Protein AF-A0A444L5Y0-F1 (afdb_monomer_lite)

Radius of gyration: 18.74 Å; chains: 1; bounding box: 30×32×61 Å

InterPro domains:
  IPR011008 Dimeric alpha-beta barrel [SSF54909] (25-95)
  IPR019887 Transcription regulator AsnC/Lrp, ligand binding domain [PF01037] (38-95)

Structure (mmCIF, N/CA/C/O backbone):
data_AF-A0A444L5Y0-F1
#
_entry.id   AF-A0A444L5Y0-F1
#
loop_
_atom_site.group_PDB
_atom_site.id
_atom_site.type_symbol
_atom_site.label_atom_id
_atom_site.label_alt_id
_atom_site.label_comp_id
_atom_site.label_asym_id
_atom_site.label_entity_id
_atom_site.label_seq_id
_atom_site.pdbx_PDB_ins_code
_atom_site.Cartn_x
_atom_site.Cartn_y
_atom_site.Cartn_z
_atom_site.occupancy
_atom_site.B_iso_or_equiv
_atom_site.auth_seq_id
_atom_site.auth_comp_id
_atom_site.auth_asym_id
_atom_site.auth_atom_id
_atom_site.pdbx_PDB_model_num
ATOM 1 N N . MET A 1 1 ? 12.621 -23.402 -46.959 1.00 59.59 1 MET A N 1
ATOM 2 C CA . MET A 1 1 ? 12.935 -24.007 -45.638 1.00 59.59 1 MET A CA 1
ATOM 3 C C . MET A 1 1 ? 13.905 -23.191 -44.761 1.00 59.59 1 MET A C 1
ATOM 5 O O . MET A 1 1 ? 13.986 -23.503 -43.585 1.00 59.59 1 MET A O 1
ATOM 9 N N . ARG A 1 2 ? 14.609 -22.148 -45.252 1.00 58.62 2 ARG A N 1
ATOM 10 C CA . ARG A 1 2 ? 15.562 -21.348 -44.437 1.00 58.62 2 ARG A CA 1
ATOM 11 C C . ARG A 1 2 ? 14.962 -20.123 -43.713 1.00 58.62 2 ARG A C 1
ATOM 13 O O . ARG A 1 2 ? 15.544 -19.676 -42.736 1.00 58.62 2 ARG A O 1
ATOM 20 N N . GLU A 1 3 ? 13.810 -19.604 -44.140 1.00 56.41 3 GLU A N 1
ATOM 21 C CA . GLU A 1 3 ? 13.184 -18.401 -43.541 1.00 56.41 3 GLU A CA 1
ATOM 22 C C . GLU A 1 3 ? 12.484 -18.662 -42.199 1.00 56.41 3 GLU A C 1
ATOM 24 O O . GLU A 1 3 ? 12.520 -17.823 -41.307 1.00 56.41 3 GLU A O 1
ATOM 29 N N . VAL A 1 4 ? 11.926 -19.858 -41.995 1.00 59.00 4 VAL A N 1
ATOM 30 C CA . VAL A 1 4 ? 11.200 -20.201 -40.755 1.00 59.00 4 VAL A CA 1
ATOM 31 C C . VAL A 1 4 ? 12.128 -20.193 -39.526 1.00 59.00 4 VAL A C 1
ATOM 33 O O . VAL A 1 4 ? 11.703 -19.903 -38.410 1.00 59.00 4 VAL A O 1
ATOM 36 N N . GLN A 1 5 ? 13.424 -20.462 -39.721 1.00 58.34 5 GLN A N 1
ATOM 37 C CA . GLN A 1 5 ? 14.416 -20.520 -38.643 1.00 58.34 5 GLN A CA 1
ATOM 38 C C . GLN A 1 5 ? 14.901 -19.126 -38.202 1.00 58.34 5 GLN A C 1
ATOM 40 O O . GLN A 1 5 ? 15.249 -18.937 -37.036 1.00 58.34 5 GLN A O 1
ATOM 45 N N . THR A 1 6 ? 14.892 -18.131 -39.099 1.00 56.97 6 THR A N 1
ATOM 46 C CA . THR A 1 6 ? 15.334 -16.759 -38.795 1.00 56.97 6 THR A CA 1
ATOM 47 C C . THR A 1 6 ? 14.252 -15.951 -38.077 1.00 56.97 6 THR A C 1
ATOM 49 O O . THR A 1 6 ? 14.576 -15.138 -37.208 1.00 56.97 6 THR A O 1
ATOM 52 N N . GLU A 1 7 ? 12.972 -16.209 -38.358 1.00 62.75 7 GLU A N 1
ATOM 53 C CA . GLU A 1 7 ? 11.854 -15.594 -37.629 1.00 62.75 7 GLU A CA 1
ATOM 54 C C . GLU A 1 7 ? 11.771 -16.062 -36.173 1.00 62.75 7 GLU A C 1
ATOM 56 O O . GLU A 1 7 ? 11.573 -15.243 -35.273 1.00 62.75 7 GLU A O 1
ATOM 61 N N . GLY A 1 8 ? 12.010 -17.354 -35.918 1.00 60.81 8 GLY A N 1
ATOM 62 C CA . GLY A 1 8 ? 12.092 -17.895 -34.558 1.00 60.81 8 GLY A CA 1
ATOM 63 C C . GLY A 1 8 ? 13.212 -17.252 -33.735 1.00 60.81 8 GLY A C 1
ATOM 64 O O . GLY A 1 8 ? 13.018 -16.930 -32.563 1.00 60.81 8 GLY A O 1
ATOM 65 N N . LEU A 1 9 ? 14.361 -16.978 -34.364 1.00 59.94 9 LEU A N 1
ATOM 66 C CA . LEU A 1 9 ? 15.495 -16.318 -33.715 1.00 59.94 9 LEU A CA 1
ATOM 67 C C . LEU A 1 9 ? 15.185 -14.855 -33.354 1.00 59.94 9 LEU A C 1
ATOM 69 O O . LEU A 1 9 ? 15.443 -14.430 -32.229 1.00 59.94 9 LEU A O 1
ATOM 73 N N . LYS A 1 10 ? 14.576 -14.097 -34.281 1.00 61.19 10 LYS A N 1
ATOM 74 C CA . LYS A 1 10 ? 14.161 -12.700 -34.046 1.00 61.19 10 LYS A CA 1
ATOM 75 C C . LYS A 1 10 ? 13.104 -12.597 -32.947 1.00 61.19 10 LYS A C 1
ATOM 77 O O . LYS A 1 10 ? 13.185 -11.709 -32.098 1.00 61.19 10 LYS A O 1
ATOM 82 N N . LYS A 1 11 ? 12.139 -13.521 -32.936 1.00 63.00 11 LYS A N 1
ATOM 83 C CA . LYS A 1 11 ? 11.082 -13.580 -31.921 1.00 63.00 11 LYS A CA 1
ATOM 84 C C . LYS A 1 11 ? 11.657 -13.867 -30.533 1.00 63.00 11 LYS A C 1
ATOM 86 O O . LYS A 1 11 ? 11.335 -13.147 -29.597 1.00 63.00 11 LYS A O 1
ATOM 91 N N . ASN A 1 12 ? 12.576 -14.827 -30.421 1.00 66.00 12 ASN A N 1
ATOM 92 C CA . ASN A 1 12 ? 13.246 -15.147 -29.157 1.00 66.00 12 ASN A CA 1
ATOM 93 C C . ASN A 1 12 ? 14.100 -13.986 -28.633 1.00 66.00 12 ASN A C 1
ATOM 95 O O . ASN A 1 12 ? 14.075 -13.706 -27.437 1.00 66.00 12 ASN A O 1
ATOM 99 N N . TYR A 1 13 ? 14.811 -13.273 -29.512 1.00 60.38 13 TYR A N 1
ATOM 100 C CA . TYR A 1 13 ? 15.598 -12.103 -29.113 1.00 60.38 13 TYR A CA 1
ATOM 101 C C . TYR A 1 13 ? 14.702 -10.976 -28.585 1.00 60.38 13 TYR A C 1
ATOM 103 O O . TYR A 1 13 ? 14.983 -10.419 -27.531 1.00 60.38 13 TYR A O 1
ATOM 111 N N . ALA A 1 14 ? 13.582 -10.687 -29.257 1.00 63.72 14 ALA A N 1
ATOM 112 C CA . ALA A 1 14 ? 12.613 -9.690 -28.802 1.00 63.72 14 ALA A CA 1
ATOM 113 C C . ALA A 1 14 ? 11.918 -10.091 -27.487 1.00 63.72 14 ALA A C 1
ATOM 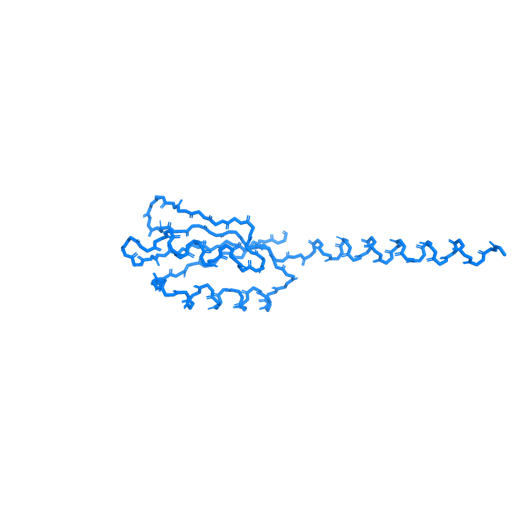115 O O . ALA A 1 14 ? 11.693 -9.240 -26.628 1.00 63.72 14 ALA A O 1
ATOM 116 N N . THR A 1 15 ? 11.600 -11.376 -27.304 1.00 60.75 15 THR A N 1
ATOM 117 C CA . THR A 1 15 ? 11.028 -11.898 -26.054 1.00 60.75 15 THR A CA 1
ATOM 118 C C . THR A 1 15 ? 12.025 -11.802 -24.898 1.00 60.75 15 THR A C 1
ATOM 120 O O . THR A 1 15 ? 11.654 -11.330 -23.826 1.00 60.75 15 THR A O 1
ATOM 123 N N . ASN A 1 16 ? 13.293 -12.154 -25.124 1.00 57.84 16 ASN A N 1
ATOM 124 C CA . ASN A 1 16 ? 14.345 -12.011 -24.118 1.00 57.84 16 ASN A CA 1
ATOM 125 C C . ASN A 1 16 ? 14.654 -10.541 -23.819 1.00 57.84 16 ASN A C 1
ATOM 127 O O . ASN A 1 16 ? 14.808 -10.192 -22.657 1.00 57.84 16 ASN A O 1
ATOM 131 N N . LEU A 1 17 ? 14.669 -9.657 -24.823 1.00 58.59 17 LEU A N 1
ATOM 132 C CA . LEU A 1 17 ? 14.815 -8.219 -24.593 1.00 58.59 17 LEU A CA 1
ATOM 133 C C . LEU A 1 17 ? 13.644 -7.646 -23.803 1.00 58.59 17 LEU A C 1
ATOM 135 O O . LEU A 1 17 ? 13.887 -6.831 -22.931 1.00 58.59 17 LEU A O 1
ATOM 139 N N . LYS A 1 18 ? 12.400 -8.077 -24.045 1.00 53.81 18 LYS A N 1
ATOM 140 C CA . LYS A 1 18 ? 11.261 -7.683 -23.201 1.00 53.81 18 LYS A CA 1
ATOM 141 C C . LYS A 1 18 ? 11.416 -8.172 -21.760 1.00 53.81 18 LYS A C 1
ATOM 143 O O . LYS A 1 18 ? 11.123 -7.404 -20.858 1.00 53.81 18 LYS A O 1
ATOM 148 N N . GLY A 1 19 ? 11.905 -9.397 -21.552 1.00 45.62 19 GLY A N 1
ATOM 149 C CA . GLY A 1 19 ? 12.192 -9.930 -20.213 1.00 45.62 19 GLY A CA 1
ATOM 150 C C . GLY A 1 19 ? 13.370 -9.243 -19.509 1.00 45.62 19 GLY A C 1
ATOM 151 O O . GLY A 1 19 ? 13.370 -9.119 -18.293 1.00 45.62 19 GLY A O 1
ATOM 152 N N . VAL A 1 20 ? 14.359 -8.756 -20.264 1.00 52.66 20 V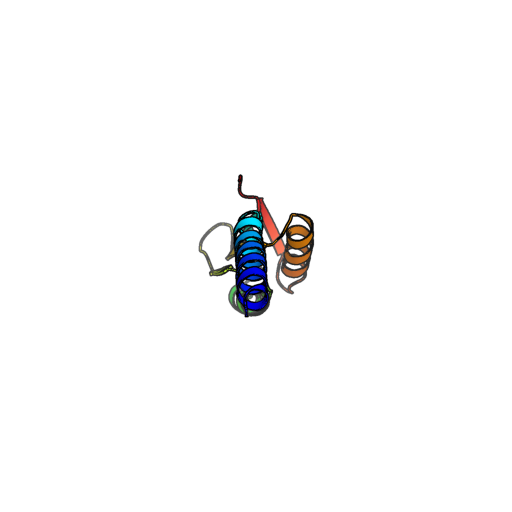AL A N 1
ATOM 153 C CA . VAL A 1 20 ? 15.492 -7.976 -19.739 1.00 52.66 20 VAL A CA 1
ATOM 154 C C . VAL A 1 20 ? 15.111 -6.507 -19.525 1.00 52.66 20 VAL A C 1
ATOM 156 O O . VAL A 1 20 ? 15.529 -5.913 -18.545 1.00 52.66 20 VAL A O 1
ATOM 159 N N . LEU A 1 21 ? 14.282 -5.907 -20.380 1.00 50.53 21 LEU A N 1
ATOM 160 C CA . LEU A 1 21 ? 13.752 -4.550 -20.190 1.00 50.53 21 LEU A CA 1
ATOM 161 C C . LEU A 1 21 ? 12.712 -4.498 -19.064 1.00 50.53 21 LEU A C 1
ATOM 163 O O . LEU A 1 21 ? 12.640 -3.488 -18.376 1.00 50.53 21 LEU A O 1
ATOM 167 N N . SER A 1 22 ? 11.986 -5.591 -18.795 1.00 48.72 22 SER A N 1
ATOM 168 C CA . SER A 1 22 ? 11.157 -5.712 -17.588 1.00 48.72 22 SER A CA 1
ATOM 169 C C . SER A 1 22 ? 11.973 -5.865 -16.297 1.00 48.72 22 SER A C 1
ATOM 171 O O . SER A 1 22 ? 11.383 -5.904 -15.225 1.00 48.72 22 SER A O 1
ATOM 173 N N . MET A 1 23 ? 13.311 -5.951 -16.369 1.00 53.50 23 MET A N 1
ATOM 174 C CA . MET A 1 23 ? 14.187 -5.836 -15.191 1.00 53.50 23 MET A CA 1
ATOM 175 C C . MET A 1 23 ? 14.402 -4.380 -14.757 1.00 53.50 23 MET A C 1
ATOM 177 O O . MET A 1 23 ? 14.914 -4.156 -13.667 1.00 53.50 23 MET A O 1
ATOM 181 N N . ALA A 1 24 ? 14.018 -3.390 -15.572 1.00 61.03 24 ALA A N 1
ATOM 182 C CA . ALA A 1 24 ? 14.079 -1.972 -15.215 1.00 61.03 24 ALA A CA 1
ATOM 183 C C . ALA A 1 24 ? 12.779 -1.498 -14.536 1.00 61.03 24 ALA A C 1
ATOM 185 O O . ALA A 1 24 ? 12.278 -0.420 -14.839 1.00 61.03 24 ALA A O 1
ATOM 186 N N . GLY A 1 25 ? 12.204 -2.328 -13.663 1.00 84.94 25 GLY A N 1
ATOM 187 C CA . GLY A 1 25 ? 11.031 -1.961 -12.873 1.00 84.94 25 GLY A CA 1
ATOM 188 C C . GLY A 1 25 ? 11.407 -1.105 -11.664 1.00 84.94 25 GLY A C 1
ATOM 189 O O . GLY A 1 25 ? 12.511 -1.202 -11.127 1.00 84.94 25 GLY A O 1
ATOM 190 N N . VAL A 1 26 ? 10.476 -0.277 -11.203 1.00 95.12 26 VAL A N 1
ATOM 191 C CA . VAL A 1 26 ? 10.612 0.457 -9.944 1.00 95.12 26 VAL A CA 1
ATOM 192 C C . VAL A 1 26 ? 10.161 -0.444 -8.801 1.00 95.12 26 VAL A C 1
ATOM 194 O O . VAL A 1 26 ? 9.017 -0.903 -8.765 1.00 95.12 26 VAL A O 1
ATOM 197 N N . ILE A 1 27 ? 11.055 -0.663 -7.838 1.00 97.31 27 ILE A N 1
ATOM 198 C CA . ILE A 1 27 ? 10.717 -1.288 -6.560 1.00 97.31 27 ILE A CA 1
ATOM 199 C C . ILE A 1 27 ? 10.427 -0.176 -5.559 1.00 97.31 27 ILE A C 1
ATOM 201 O O . ILE A 1 27 ? 11.227 0.743 -5.398 1.00 97.31 27 ILE A O 1
ATOM 205 N N . ALA A 1 28 ? 9.303 -0.261 -4.858 1.00 98.12 28 ALA A N 1
ATOM 206 C CA . ALA A 1 28 ? 8.983 0.661 -3.779 1.00 98.12 28 ALA A CA 1
ATOM 207 C C . ALA A 1 28 ? 8.387 -0.071 -2.580 1.00 98.12 28 ALA A C 1
ATOM 209 O O . ALA A 1 28 ? 7.830 -1.163 -2.692 1.00 98.12 28 ALA A O 1
ATOM 210 N N . TYR A 1 29 ? 8.484 0.566 -1.422 1.00 98.56 29 TYR A N 1
ATOM 211 C CA . TYR A 1 29 ? 7.906 0.092 -0.176 1.00 98.56 29 TYR A CA 1
ATOM 212 C C . TYR A 1 29 ? 6.950 1.150 0.349 1.00 98.56 29 TYR A C 1
ATOM 214 O O . TYR A 1 29 ? 7.272 2.339 0.355 1.00 98.56 29 TYR A O 1
ATOM 222 N N . MET A 1 30 ? 5.772 0.730 0.787 1.00 98.50 30 MET A N 1
ATOM 223 C CA . MET A 1 30 ? 4.826 1.606 1.462 1.00 98.50 30 MET A CA 1
ATOM 224 C C . MET A 1 30 ? 4.533 1.100 2.862 1.00 98.50 30 MET A C 1
ATOM 226 O O . MET A 1 30 ? 4.374 -0.098 3.094 1.00 98.50 30 MET A O 1
ATOM 230 N N . LEU A 1 31 ? 4.434 2.052 3.779 1.00 98.69 31 LEU A N 1
ATOM 231 C CA . LEU A 1 31 ? 3.988 1.854 5.147 1.00 98.69 31 LEU A CA 1
ATOM 232 C C . LEU A 1 31 ? 2.700 2.646 5.335 1.00 98.69 31 LEU A C 1
ATOM 234 O O . LEU A 1 31 ? 2.658 3.814 4.942 1.00 98.69 31 LEU A O 1
ATOM 238 N N . LEU A 1 32 ? 1.664 2.027 5.901 1.00 98.31 32 LEU A N 1
ATOM 239 C CA . LEU A 1 32 ? 0.382 2.680 6.168 1.00 98.31 32 LEU A CA 1
ATOM 240 C C . LEU A 1 32 ? 0.064 2.703 7.658 1.00 98.31 32 LEU A C 1
ATOM 242 O O . LEU A 1 32 ? 0.255 1.704 8.350 1.00 98.31 32 LEU A O 1
ATOM 246 N N . VAL A 1 33 ? -0.505 3.822 8.094 1.00 98.25 33 VAL A N 1
ATOM 247 C CA . VAL A 1 33 ? -1.312 3.920 9.313 1.00 98.25 33 VAL A CA 1
ATOM 248 C C . VAL A 1 33 ? -2.776 3.816 8.900 1.00 98.25 33 VAL A C 1
ATOM 250 O O . VAL A 1 33 ? -3.193 4.432 7.909 1.00 98.25 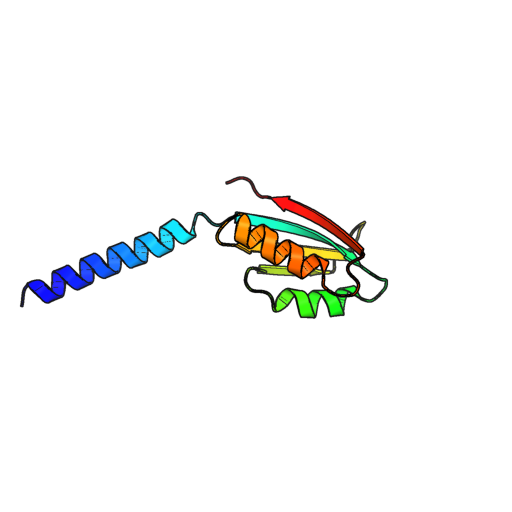33 VAL A O 1
ATOM 253 N N . THR A 1 34 ? -3.545 3.027 9.634 1.00 97.62 34 THR A N 1
ATOM 254 C CA . THR A 1 34 ? -4.926 2.673 9.317 1.00 97.62 34 THR A CA 1
ATOM 255 C C . THR A 1 34 ? -5.880 3.028 10.451 1.00 97.62 34 THR A C 1
ATOM 257 O O . THR A 1 34 ? -5.477 3.188 11.601 1.00 97.62 34 THR A O 1
ATOM 260 N N . ASP A 1 35 ? -7.166 3.154 10.129 1.00 97.12 35 ASP A N 1
ATOM 261 C CA . ASP A 1 35 ? -8.216 3.188 11.144 1.00 97.12 35 ASP A CA 1
ATOM 262 C C . ASP A 1 35 ? -8.160 1.916 11.998 1.00 97.12 35 ASP A C 1
ATOM 264 O O . ASP A 1 35 ? -7.942 0.812 11.495 1.00 97.12 35 ASP A O 1
ATOM 268 N N . THR A 1 36 ? -8.399 2.063 13.301 1.00 93.69 36 THR A N 1
ATOM 269 C CA . THR A 1 36 ? -8.310 0.955 14.257 1.00 93.69 36 THR A CA 1
ATOM 270 C C . THR A 1 36 ? -9.156 -0.245 13.817 1.00 93.69 36 THR A C 1
ATOM 272 O O . THR A 1 36 ? -10.373 -0.138 13.658 1.00 93.69 36 THR A O 1
ATOM 275 N N . GLY A 1 37 ? -8.513 -1.405 13.660 1.00 93.88 37 GLY A N 1
ATOM 276 C CA . GLY A 1 37 ? -9.164 -2.664 13.290 1.00 93.88 37 GLY A CA 1
ATOM 277 C C . GLY A 1 37 ? -9.490 -2.802 11.798 1.00 93.88 37 GLY A C 1
ATOM 278 O O . GLY A 1 37 ? -10.179 -3.752 11.417 1.00 93.88 37 GLY A O 1
ATOM 279 N N . LYS A 1 38 ? -9.049 -1.868 10.943 1.00 96.25 38 LYS A N 1
ATOM 280 C CA . LYS A 1 38 ? -9.268 -1.906 9.487 1.00 96.25 38 LYS A CA 1
ATOM 281 C C . LYS A 1 38 ? -8.115 -2.516 8.701 1.00 96.25 38 LYS A C 1
ATOM 283 O O . LYS A 1 38 ? -8.280 -2.781 7.509 1.00 96.25 38 LYS A O 1
ATOM 288 N N . GLU A 1 39 ? -6.988 -2.816 9.337 1.00 96.31 39 GLU A N 1
ATOM 289 C CA . GLU A 1 39 ? -5.763 -3.271 8.685 1.00 96.31 39 GLU A CA 1
ATOM 290 C C . GLU A 1 39 ? -5.986 -4.504 7.792 1.00 96.31 39 GLU A C 1
ATOM 292 O O . GLU A 1 39 ? -5.548 -4.530 6.642 1.00 96.31 39 GLU A O 1
ATOM 297 N N . TYR A 1 40 ? -6.748 -5.502 8.252 1.00 97.56 40 TYR A N 1
ATOM 298 C CA . TYR A 1 40 ? -6.998 -6.725 7.480 1.00 97.56 40 TYR A CA 1
ATOM 299 C C . TYR A 1 40 ? -7.939 -6.516 6.285 1.00 97.56 40 TYR A C 1
ATOM 301 O O . TYR A 1 40 ? -7.747 -7.145 5.240 1.00 97.56 40 TYR A O 1
ATOM 309 N N . GLU A 1 41 ? -8.939 -5.638 6.414 1.00 98.06 41 GLU A N 1
ATOM 310 C CA . GLU A 1 41 ? -9.830 -5.265 5.307 1.00 98.06 41 GLU A CA 1
ATOM 311 C C . GLU A 1 41 ? -9.040 -4.511 4.229 1.00 98.06 41 GLU A C 1
ATOM 313 O O . GLU A 1 41 ? -9.097 -4.868 3.052 1.00 98.06 41 GLU A O 1
ATOM 318 N N . ILE A 1 42 ? -8.221 -3.543 4.646 1.00 98.25 42 ILE A N 1
ATOM 319 C CA . ILE A 1 42 ? -7.346 -2.758 3.770 1.00 98.25 42 ILE A CA 1
ATOM 320 C C . ILE A 1 42 ? -6.353 -3.668 3.038 1.00 98.25 42 ILE A C 1
ATOM 322 O O . ILE A 1 42 ? -6.246 -3.601 1.814 1.00 98.25 42 ILE A O 1
ATOM 326 N N . ILE A 1 43 ? -5.682 -4.584 3.747 1.00 98.56 43 ILE A N 1
ATOM 327 C CA . ILE A 1 43 ? -4.764 -5.566 3.145 1.00 98.56 43 ILE A CA 1
ATOM 328 C C . ILE A 1 43 ? -5.472 -6.402 2.073 1.00 98.56 43 ILE A C 1
ATOM 330 O O . ILE A 1 43 ? -4.900 -6.666 1.013 1.00 98.56 43 ILE A O 1
ATOM 334 N N . LYS A 1 44 ? -6.709 -6.843 2.335 1.00 98.38 44 LYS A N 1
ATOM 335 C CA . LYS A 1 44 ? -7.484 -7.652 1.386 1.00 98.38 44 LYS A CA 1
ATOM 336 C C . LYS A 1 44 ? -7.780 -6.888 0.097 1.00 98.38 44 LYS A C 1
ATOM 338 O O . LYS A 1 44 ? -7.729 -7.496 -0.970 1.00 98.38 44 LYS A O 1
ATOM 343 N N . GLU A 1 45 ? -8.076 -5.594 0.180 1.00 98.31 45 GLU A N 1
ATOM 344 C CA . GLU A 1 45 ? -8.302 -4.753 -0.998 1.00 98.31 45 GLU A CA 1
ATOM 345 C C . GLU A 1 45 ? -6.997 -4.457 -1.747 1.00 98.31 45 GLU A C 1
ATOM 347 O O . GLU A 1 45 ? -6.928 -4.664 -2.958 1.00 98.31 45 GLU A O 1
ATOM 352 N N . ILE A 1 46 ? -5.933 -4.082 -1.032 1.00 98.50 46 ILE A N 1
ATOM 353 C CA . ILE A 1 46 ? -4.630 -3.752 -1.629 1.00 98.50 46 ILE A CA 1
ATOM 354 C C . ILE A 1 46 ? -4.032 -4.949 -2.375 1.00 98.50 46 ILE A C 1
ATOM 356 O O . ILE A 1 46 ? -3.512 -4.788 -3.475 1.00 98.50 46 ILE A O 1
ATOM 360 N N . LYS A 1 47 ? -4.161 -6.173 -1.846 1.00 98.25 47 LYS A N 1
ATOM 361 C CA . LYS A 1 47 ? -3.661 -7.396 -2.506 1.00 98.25 47 LYS A CA 1
ATOM 362 C C . LYS A 1 47 ? -4.274 -7.681 -3.880 1.00 98.25 47 LYS A C 1
ATOM 364 O O . LYS A 1 47 ? -3.745 -8.520 -4.603 1.00 98.25 47 LYS A O 1
ATOM 369 N N . LYS A 1 48 ? -5.384 -7.032 -4.242 1.00 98.06 48 LYS A N 1
ATOM 370 C CA . LYS A 1 48 ? -6.009 -7.177 -5.566 1.00 98.06 48 LYS A CA 1
ATOM 371 C C . LYS A 1 48 ? -5.336 -6.304 -6.627 1.00 98.06 48 LYS A C 1
ATOM 373 O O . LYS A 1 48 ? -5.576 -6.513 -7.814 1.00 98.06 48 LYS A O 1
ATOM 378 N N . LEU A 1 49 ? -4.538 -5.317 -6.219 1.00 97.75 49 LEU A N 1
ATOM 379 C CA . LEU A 1 49 ? -3.912 -4.360 -7.123 1.00 97.75 49 LEU A CA 1
ATOM 380 C C . LEU A 1 49 ? -2.701 -4.988 -7.824 1.00 97.75 49 LEU A C 1
ATOM 382 O O . LEU A 1 49 ? -1.816 -5.567 -7.188 1.00 97.75 49 LEU A O 1
ATOM 386 N N . LYS A 1 50 ? -2.641 -4.847 -9.153 1.00 95.88 50 LYS A N 1
ATOM 387 C CA . LYS A 1 50 ? -1.484 -5.273 -9.950 1.00 95.88 50 LYS A CA 1
ATOM 388 C C . LYS A 1 50 ? -0.254 -4.475 -9.512 1.00 95.88 50 LYS A C 1
ATOM 390 O O . LYS A 1 50 ? -0.314 -3.257 -9.496 1.00 95.88 50 LYS A O 1
ATOM 395 N N . GLY A 1 51 ? 0.850 -5.159 -9.222 1.00 95.56 51 GLY A N 1
ATOM 396 C CA . GLY A 1 51 ? 2.107 -4.542 -8.780 1.00 95.56 51 GLY A CA 1
ATOM 397 C C . GLY A 1 51 ? 2.354 -4.653 -7.274 1.00 95.56 51 GLY A C 1
ATOM 398 O O . GLY A 1 51 ? 3.475 -4.435 -6.830 1.00 95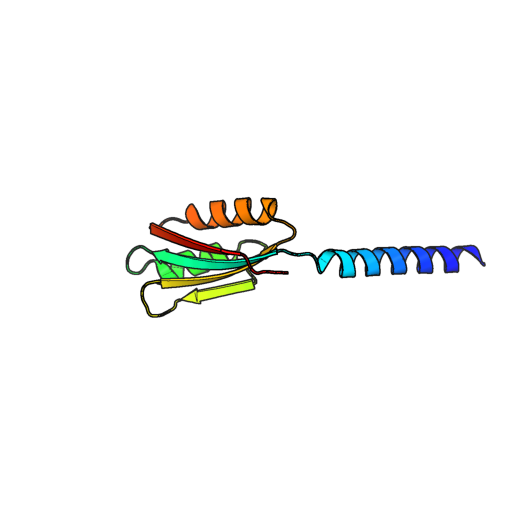.56 51 GLY A O 1
ATOM 399 N N . VAL A 1 52 ? 1.362 -5.074 -6.480 1.00 98.31 52 VAL A N 1
ATOM 400 C CA . VAL A 1 52 ? 1.574 -5.447 -5.073 1.00 98.31 52 VAL A CA 1
ATOM 401 C C . VAL A 1 52 ? 2.171 -6.851 -5.010 1.00 98.31 52 VAL A C 1
ATOM 403 O O . VAL A 1 52 ? 1.508 -7.833 -5.337 1.00 98.31 52 VAL A O 1
ATOM 406 N N . THR A 1 53 ? 3.424 -6.956 -4.569 1.00 97.62 53 THR A N 1
ATOM 407 C CA . THR A 1 53 ? 4.144 -8.239 -4.443 1.00 97.62 53 THR A CA 1
ATOM 408 C C . THR A 1 53 ? 4.157 -8.768 -3.013 1.00 97.62 53 THR A C 1
ATOM 410 O O . THR A 1 53 ? 4.220 -9.976 -2.794 1.00 97.62 53 THR A O 1
ATOM 413 N N . GLU A 1 54 ? 4.016 -7.883 -2.027 1.00 98.38 54 GLU A N 1
ATOM 414 C CA . GLU A 1 54 ? 3.824 -8.242 -0.625 1.00 98.38 54 GLU A CA 1
ATOM 415 C C . GLU A 1 54 ? 2.896 -7.230 0.044 1.00 98.38 54 GLU A C 1
ATOM 417 O O . GLU A 1 54 ? 2.957 -6.038 -0.238 1.00 98.38 54 GLU A O 1
ATOM 422 N N . CYS A 1 55 ? 2.022 -7.702 0.931 1.00 98.56 55 CYS A N 1
ATOM 423 C CA . CYS A 1 55 ? 1.168 -6.842 1.744 1.00 98.56 55 CYS A CA 1
ATOM 424 C C . CYS A 1 55 ? 0.794 -7.578 3.035 1.00 98.56 55 CYS A C 1
ATOM 426 O O . CYS A 1 55 ? 0.219 -8.677 2.982 1.00 98.56 55 CYS A O 1
ATOM 428 N N . ARG A 1 56 ? 1.177 -7.030 4.191 1.00 98.31 56 ARG A N 1
ATOM 429 C CA . ARG A 1 56 ? 1.033 -7.684 5.500 1.00 98.31 56 ARG A CA 1
ATOM 430 C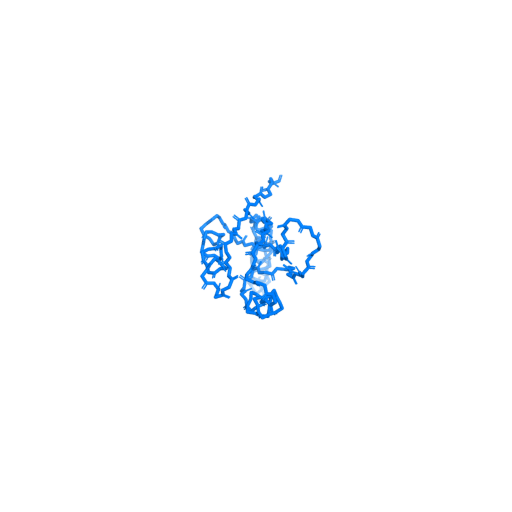 C . ARG A 1 56 ? 0.799 -6.666 6.607 1.00 98.31 56 ARG A C 1
ATOM 432 O O . ARG A 1 56 ? 1.293 -5.547 6.522 1.00 98.31 56 ARG A O 1
ATOM 439 N N . ALA A 1 57 ? 0.094 -7.101 7.648 1.00 97.94 57 ALA A N 1
ATOM 440 C CA . ALA A 1 57 ? 0.012 -6.351 8.889 1.00 97.94 57 ALA A CA 1
ATOM 441 C C . ALA A 1 57 ? 1.366 -6.410 9.606 1.00 97.94 57 ALA A C 1
ATOM 443 O O . ALA A 1 57 ? 2.043 -7.445 9.563 1.00 97.94 57 ALA A O 1
ATOM 444 N N . VAL A 1 58 ? 1.759 -5.316 10.245 1.00 97.50 58 VAL A N 1
ATOM 445 C CA . VAL A 1 58 ? 3.000 -5.209 11.018 1.00 97.50 58 VAL A CA 1
ATOM 446 C C . VAL A 1 58 ? 2.711 -4.602 12.387 1.00 97.50 58 VAL A C 1
ATOM 448 O O . VAL A 1 58 ? 1.693 -3.952 12.583 1.00 97.50 58 VAL A O 1
ATOM 451 N N . TYR A 1 59 ? 3.604 -4.848 13.344 1.00 93.12 59 TYR A N 1
ATOM 452 C CA . TYR A 1 59 ? 3.567 -4.192 14.649 1.00 93.12 59 TYR A CA 1
ATOM 453 C C . TYR A 1 59 ? 4.514 -2.988 14.633 1.00 93.12 59 TYR A C 1
ATOM 455 O O . TYR A 1 59 ? 5.653 -3.120 14.178 1.00 93.12 59 TYR A O 1
ATOM 463 N N . GLY A 1 60 ? 4.083 -1.845 15.170 1.00 92.50 60 GLY A N 1
ATOM 464 C CA . GLY A 1 60 ? 4.919 -0.651 15.305 1.00 92.50 60 GLY A CA 1
ATOM 465 C C . GLY A 1 60 ? 4.126 0.644 15.151 1.00 92.50 60 GLY A C 1
ATOM 466 O O . GLY A 1 60 ? 2.952 0.696 15.490 1.00 92.50 60 GLY A O 1
ATOM 467 N N . GLU A 1 61 ? 4.790 1.686 14.645 1.00 93.88 61 GLU A N 1
ATOM 468 C CA . GLU A 1 61 ? 4.171 2.979 14.291 1.00 93.88 61 GLU A CA 1
ATOM 469 C C . GLU A 1 61 ? 3.199 2.865 13.104 1.00 93.88 61 GLU A C 1
ATOM 471 O O . GLU A 1 61 ? 2.302 3.686 12.942 1.00 93.88 61 GLU A O 1
ATOM 476 N N . PHE A 1 62 ? 3.382 1.834 12.281 1.00 97.88 62 PHE A N 1
ATOM 477 C CA . PHE A 1 62 ? 2.565 1.541 11.113 1.00 97.88 62 PHE A CA 1
ATOM 478 C C . PHE A 1 62 ? 1.828 0.223 11.313 1.00 97.88 62 PHE A C 1
ATOM 480 O O . PHE A 1 62 ? 2.318 -0.664 12.014 1.00 97.88 62 PHE A O 1
ATOM 487 N N . ASP A 1 63 ? 0.708 0.075 10.614 1.00 98.12 63 ASP A N 1
ATOM 488 C CA . ASP A 1 63 ? -0.152 -1.104 10.693 1.00 98.12 63 ASP A CA 1
ATOM 489 C C . ASP A 1 63 ? 0.032 -2.030 9.490 1.00 98.12 63 ASP A C 1
ATOM 491 O O . ASP A 1 63 ? -0.151 -3.240 9.604 1.00 98.12 63 ASP A O 1
ATOM 495 N N . VAL A 1 64 ? 0.397 -1.487 8.318 1.00 98.56 64 VAL A N 1
ATOM 496 C CA . VAL A 1 64 ? 0.526 -2.262 7.072 1.00 98.56 64 VAL A CA 1
ATOM 497 C C . VAL A 1 64 ? 1.836 -1.959 6.356 1.00 98.56 64 VAL A C 1
ATOM 499 O O . VAL A 1 64 ? 2.153 -0.806 6.071 1.00 98.56 64 VAL A O 1
ATOM 502 N N . PHE A 1 65 ? 2.559 -3.017 5.993 1.00 98.62 65 PHE A N 1
ATOM 503 C CA . PHE A 1 65 ? 3.696 -2.986 5.076 1.00 98.62 65 PHE A CA 1
ATOM 504 C C . PHE A 1 65 ? 3.283 -3.495 3.696 1.00 98.62 65 PHE A C 1
ATOM 506 O O . PHE A 1 65 ? 2.568 -4.497 3.579 1.00 98.62 65 PHE A O 1
ATOM 513 N N . ILE A 1 66 ? 3.761 -2.825 2.649 1.00 98.81 66 ILE A N 1
ATOM 514 C CA . ILE A 1 66 ? 3.457 -3.129 1.251 1.00 98.81 66 ILE A CA 1
ATOM 515 C C . ILE A 1 66 ? 4.749 -3.061 0.440 1.00 98.81 66 ILE A C 1
ATOM 517 O O . ILE A 1 66 ? 5.471 -2.067 0.504 1.00 98.81 66 ILE A O 1
ATOM 521 N N . ARG A 1 67 ? 5.009 -4.084 -0.373 1.00 98.50 67 ARG A N 1
ATOM 522 C CA . ARG A 1 67 ? 6.061 -4.077 -1.391 1.00 98.50 67 ARG A CA 1
ATOM 523 C C . ARG A 1 67 ? 5.437 -3.971 -2.773 1.00 98.50 67 ARG A C 1
ATOM 525 O O . ARG A 1 67 ? 4.547 -4.752 -3.118 1.00 98.50 67 ARG A O 1
ATOM 532 N N . LEU A 1 68 ? 5.941 -3.031 -3.558 1.00 98.38 68 LEU A N 1
ATOM 533 C CA . LEU A 1 68 ? 5.496 -2.728 -4.907 1.00 98.38 68 LEU A CA 1
ATOM 534 C C . LEU A 1 68 ? 6.606 -3.035 -5.911 1.00 98.38 68 LEU A C 1
ATOM 536 O O . LEU A 1 68 ? 7.759 -2.673 -5.687 1.00 98.38 68 LEU A O 1
ATOM 540 N N . GLU A 1 69 ? 6.238 -3.672 -7.016 1.00 96.75 69 GLU A N 1
ATOM 541 C CA . GLU A 1 69 ? 7.050 -3.779 -8.227 1.00 96.75 69 GLU A CA 1
ATOM 542 C C . GLU A 1 69 ? 6.196 -3.315 -9.406 1.00 96.75 69 GLU A C 1
ATOM 544 O O . GLU A 1 69 ? 5.145 -3.896 -9.689 1.00 96.75 69 GLU A O 1
ATOM 549 N N . VAL A 1 70 ? 6.621 -2.243 -10.065 1.00 96.00 70 VAL A N 1
ATOM 550 C CA . VAL A 1 70 ? 5.884 -1.615 -11.169 1.00 96.00 70 VAL A CA 1
ATOM 551 C C . VAL A 1 70 ? 6.822 -1.257 -12.314 1.00 96.00 70 VAL A C 1
ATOM 553 O O . VAL A 1 70 ? 8.037 -1.239 -12.144 1.00 96.00 70 VAL A O 1
ATOM 556 N N . ASP A 1 71 ? 6.256 -0.973 -13.484 1.00 93.38 71 ASP A N 1
ATOM 557 C CA . ASP A 1 71 ? 7.036 -0.775 -14.709 1.00 93.38 71 ASP A CA 1
ATOM 558 C C . ASP A 1 71 ? 7.827 0.551 -14.704 1.00 93.38 71 ASP A C 1
ATOM 560 O O . ASP A 1 71 ? 8.933 0.603 -15.234 1.00 93.38 71 ASP A O 1
ATOM 564 N N . ASP A 1 72 ? 7.295 1.617 -14.091 1.00 93.19 72 ASP A N 1
ATOM 565 C CA . ASP A 1 72 ? 7.925 2.943 -14.025 1.00 93.19 72 ASP A CA 1
ATOM 566 C C . ASP A 1 72 ? 7.361 3.821 -12.878 1.00 93.19 72 ASP A C 1
ATOM 568 O O . ASP A 1 72 ? 6.500 3.399 -12.102 1.00 93.19 72 ASP A O 1
ATOM 572 N N . LEU A 1 73 ? 7.857 5.061 -12.749 1.00 93.44 73 LEU A N 1
ATOM 573 C CA . LEU A 1 73 ? 7.408 6.011 -11.720 1.00 93.44 73 LEU A CA 1
ATOM 574 C C . LEU A 1 73 ? 5.958 6.492 -11.905 1.00 93.44 73 LEU A C 1
ATOM 576 O O . LEU A 1 73 ? 5.329 6.855 -10.913 1.00 93.44 73 LEU A O 1
ATOM 580 N N . ASN A 1 74 ? 5.415 6.488 -13.126 1.00 95.69 74 ASN A N 1
ATOM 581 C CA . ASN A 1 74 ? 4.015 6.859 -13.349 1.00 95.69 74 ASN A CA 1
ATOM 582 C C . ASN A 1 74 ? 3.098 5.745 -12.836 1.00 95.69 74 ASN A C 1
ATOM 584 O O . ASN A 1 74 ? 2.164 6.010 -12.083 1.00 95.69 74 ASN A O 1
ATOM 588 N N . ALA A 1 75 ? 3.420 4.490 -13.159 1.00 96.50 75 ALA A N 1
ATOM 589 C CA . ALA A 1 75 ? 2.731 3.326 -12.612 1.00 96.50 75 ALA A CA 1
ATOM 590 C C . ALA A 1 75 ? 2.830 3.279 -11.076 1.00 96.50 75 ALA A C 1
ATOM 592 O O . ALA A 1 75 ? 1.873 2.881 -10.408 1.00 96.50 75 ALA A O 1
ATOM 593 N N . LEU A 1 76 ? 3.960 3.726 -10.505 1.00 97.31 76 LEU A N 1
ATOM 594 C CA . LEU A 1 76 ? 4.108 3.880 -9.058 1.00 97.31 76 LEU A CA 1
ATOM 595 C C . LEU A 1 76 ? 3.149 4.938 -8.491 1.00 97.31 76 LEU A C 1
ATOM 597 O O . LEU A 1 76 ? 2.470 4.667 -7.503 1.00 97.31 76 LEU A O 1
ATOM 601 N N . ASP A 1 77 ? 3.078 6.128 -9.088 1.00 97.75 77 ASP A N 1
ATOM 602 C CA . ASP A 1 77 ? 2.189 7.198 -8.615 1.00 97.75 77 ASP A CA 1
ATOM 603 C C . ASP A 1 77 ? 0.708 6.786 -8.675 1.00 97.75 77 ASP A C 1
ATOM 605 O O . ASP A 1 77 ? -0.056 7.006 -7.725 1.00 97.75 77 ASP A O 1
ATOM 609 N N . GLU A 1 78 ? 0.316 6.088 -9.745 1.00 98.25 78 GLU A N 1
ATOM 610 C CA . GLU A 1 78 ? -1.033 5.548 -9.906 1.00 98.25 78 GLU A CA 1
ATOM 611 C C . GLU A 1 78 ? -1.394 4.558 -8.793 1.00 98.25 78 GLU A C 1
ATOM 613 O O . GLU A 1 78 ? -2.440 4.705 -8.151 1.00 98.25 78 GLU A O 1
ATOM 618 N N . ILE A 1 79 ? -0.545 3.558 -8.530 1.00 98.31 79 ILE A N 1
ATOM 619 C CA . ILE A 1 79 ? -0.846 2.546 -7.510 1.00 98.31 79 ILE A CA 1
ATOM 620 C C . ILE A 1 79 ? -0.773 3.122 -6.092 1.00 98.31 79 ILE A C 1
ATOM 622 O O . ILE A 1 79 ? -1.621 2.798 -5.261 1.00 98.31 79 ILE A O 1
ATOM 626 N N . VAL A 1 80 ? 0.170 4.031 -5.819 1.00 98.25 80 VAL A N 1
ATOM 627 C CA . VAL A 1 80 ? 0.254 4.759 -4.542 1.00 98.25 80 VAL A CA 1
ATOM 628 C C . VAL A 1 80 ? -1.039 5.540 -4.299 1.00 98.25 80 VAL A C 1
ATOM 630 O O . VAL A 1 80 ? -1.606 5.486 -3.206 1.00 98.25 80 VAL A O 1
ATOM 633 N N . THR A 1 81 ? -1.545 6.230 -5.323 1.00 98.31 81 THR A N 1
ATOM 634 C CA . THR A 1 81 ? -2.810 6.971 -5.251 1.00 98.31 81 THR A CA 1
ATOM 635 C C . THR A 1 81 ? -4.003 6.046 -5.021 1.00 98.31 81 THR A C 1
ATOM 637 O O . THR A 1 81 ? -4.888 6.378 -4.231 1.00 98.31 81 THR A O 1
ATOM 640 N N . GLN A 1 82 ? -4.038 4.879 -5.669 1.00 98.25 82 GLN A N 1
ATOM 641 C CA . GLN A 1 82 ? -5.083 3.876 -5.440 1.00 98.25 82 GLN A CA 1
ATOM 642 C C . GLN A 1 82 ? -5.059 3.356 -3.999 1.00 98.25 82 GLN A C 1
ATOM 644 O O . GLN A 1 82 ? -6.106 3.320 -3.354 1.00 98.25 82 GLN A O 1
ATOM 649 N N . ILE A 1 83 ? -3.876 3.031 -3.468 1.00 98.44 83 ILE A N 1
ATOM 650 C CA . ILE A 1 83 ? -3.698 2.551 -2.091 1.00 98.44 83 ILE A CA 1
ATOM 651 C C . ILE A 1 83 ? -4.172 3.600 -1.076 1.00 98.44 83 ILE A C 1
ATOM 653 O O . ILE A 1 83 ? -4.930 3.269 -0.169 1.00 98.44 83 ILE A O 1
ATOM 657 N N . ARG A 1 84 ? -3.800 4.876 -1.252 1.00 98.00 84 ARG A N 1
ATOM 658 C CA . ARG A 1 84 ? -4.225 5.979 -0.364 1.00 98.00 84 ARG A CA 1
ATOM 659 C C . ARG A 1 84 ? -5.734 6.2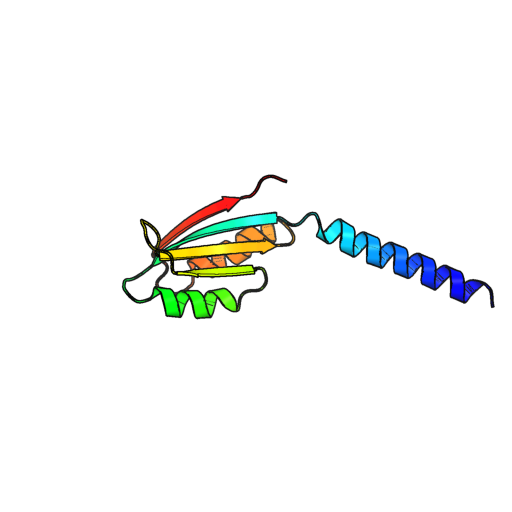29 -0.366 1.00 98.00 84 ARG A C 1
ATOM 661 O O . ARG A 1 84 ? -6.253 6.821 0.571 1.00 98.00 84 ARG A O 1
ATOM 668 N N . ARG A 1 85 ? -6.441 5.823 -1.425 1.00 97.62 85 ARG A N 1
ATOM 669 C CA . ARG A 1 85 ? -7.902 5.960 -1.538 1.00 97.62 85 ARG A CA 1
ATOM 670 C C . ARG A 1 85 ? -8.666 4.791 -0.923 1.00 97.62 85 ARG A C 1
ATOM 672 O O . ARG A 1 85 ? -9.893 4.863 -0.858 1.00 97.62 85 ARG A O 1
ATOM 679 N N . VAL A 1 86 ? -7.983 3.726 -0.496 1.00 98.00 86 VAL A N 1
ATOM 680 C CA . VAL A 1 86 ? -8.637 2.612 0.195 1.00 98.00 86 VAL A CA 1
ATOM 681 C C . VAL A 1 86 ? -9.235 3.139 1.508 1.00 98.00 86 VAL A C 1
ATOM 683 O O . VAL A 1 86 ? -8.501 3.721 2.312 1.00 98.00 86 VAL A O 1
ATOM 686 N N . PRO A 1 87 ? -10.552 2.964 1.743 1.00 97.56 87 PRO A N 1
ATOM 687 C CA . PRO A 1 87 ? -11.191 3.416 2.972 1.00 97.56 87 PRO A CA 1
ATOM 688 C C . PRO A 1 87 ? -10.489 2.865 4.215 1.00 97.56 87 PRO A C 1
ATOM 690 O O . PRO A 1 87 ? -10.200 1.673 4.294 1.00 97.56 87 PRO A O 1
ATOM 693 N N . GLY A 1 88 ? -10.228 3.747 5.179 1.00 96.62 88 GLY A N 1
ATOM 694 C CA . GLY A 1 88 ? -9.492 3.428 6.399 1.00 96.62 88 GLY A CA 1
ATOM 695 C C . GLY A 1 88 ? -7.978 3.634 6.314 1.00 96.62 88 GLY A C 1
ATOM 696 O O . GLY A 1 88 ? -7.298 3.411 7.308 1.00 96.62 88 GLY A O 1
ATOM 697 N N . SER A 1 89 ? -7.423 4.067 5.175 1.00 96.69 89 SER A N 1
ATOM 698 C CA . SER A 1 89 ? -6.046 4.577 5.123 1.00 96.69 89 SER A CA 1
ATOM 699 C C . SER A 1 89 ? -5.988 5.998 5.699 1.00 96.69 89 SER A C 1
ATOM 701 O O . SER A 1 89 ? -6.673 6.890 5.202 1.00 96.69 89 SER A O 1
ATOM 703 N N . ILE A 1 90 ? -5.172 6.212 6.737 1.00 97.25 90 ILE A N 1
ATOM 704 C CA . ILE A 1 90 ? -5.018 7.518 7.406 1.00 97.25 90 ILE A CA 1
ATOM 705 C C . ILE A 1 90 ? -3.770 8.240 6.897 1.00 97.25 90 ILE A C 1
ATOM 707 O O . ILE A 1 90 ? -3.823 9.402 6.498 1.00 97.25 90 ILE A O 1
ATOM 711 N N . GLN A 1 91 ? -2.632 7.548 6.918 1.00 97.31 91 GLN A N 1
ATOM 712 C CA . GLN A 1 91 ? -1.339 8.101 6.530 1.00 97.31 91 GLN A CA 1
ATOM 713 C C . GLN A 1 91 ? -0.532 7.046 5.781 1.00 97.31 91 GLN A C 1
ATOM 715 O O . GLN A 1 91 ? -0.667 5.848 6.023 1.00 97.31 91 GLN A O 1
ATOM 720 N N . SER A 1 92 ? 0.331 7.500 4.873 1.00 97.94 92 SER A N 1
ATOM 721 C CA . SER A 1 92 ? 1.255 6.632 4.150 1.00 97.94 92 SER A CA 1
ATOM 722 C C . SER A 1 92 ? 2.646 7.245 4.066 1.00 97.94 92 SER A C 1
ATOM 724 O O . SER A 1 92 ? 2.757 8.436 3.771 1.00 97.94 92 SER A O 1
ATOM 726 N N . THR A 1 93 ? 3.675 6.413 4.169 1.00 98.38 93 THR A N 1
ATOM 727 C CA . THR A 1 93 ? 5.051 6.745 3.781 1.00 98.38 93 THR A CA 1
ATOM 728 C C . THR A 1 93 ? 5.453 5.858 2.611 1.00 98.38 93 THR A C 1
ATOM 730 O O . THR A 1 93 ? 5.245 4.648 2.663 1.00 98.38 93 THR A O 1
ATOM 733 N N . THR A 1 94 ? 6.029 6.445 1.560 1.00 98.25 94 THR A N 1
ATOM 734 C CA . THR A 1 94 ? 6.493 5.720 0.368 1.00 98.25 94 THR A CA 1
ATOM 735 C C . THR A 1 94 ? 8.007 5.855 0.248 1.00 98.25 94 THR A C 1
ATOM 737 O O . THR A 1 94 ? 8.537 6.963 0.268 1.00 98.25 94 THR A O 1
ATOM 740 N N . LEU A 1 95 ? 8.694 4.725 0.115 1.00 98.12 95 LEU A N 1
ATOM 741 C CA . LEU A 1 95 ? 10.143 4.608 -0.011 1.00 98.12 95 LEU A CA 1
ATOM 742 C C . LEU A 1 95 ? 10.450 4.010 -1.384 1.00 98.12 95 LEU A C 1
ATOM 744 O O . LEU A 1 95 ? 10.140 2.846 -1.633 1.00 98.12 95 LEU A O 1
ATOM 748 N N . VAL A 1 96 ? 11.036 4.798 -2.280 1.00 96.88 96 VAL A N 1
ATOM 749 C CA . VAL A 1 96 ? 11.432 4.321 -3.611 1.00 96.88 96 VAL A CA 1
ATOM 750 C C . VAL A 1 96 ? 12.810 3.672 -3.509 1.00 96.88 96 VAL A C 1
ATOM 752 O O . VAL A 1 96 ? 13.742 4.273 -2.976 1.00 96.88 96 VAL A O 1
ATOM 755 N N . GLY A 1 97 ? 12.928 2.430 -3.975 1.00 91.31 97 GLY A N 1
ATOM 756 C CA . GLY A 1 97 ? 14.189 1.703 -4.021 1.00 91.31 97 GLY A CA 1
ATOM 757 C C . GLY A 1 97 ? 15.150 2.326 -5.031 1.00 91.31 97 GLY A C 1
ATOM 758 O O . GLY A 1 97 ? 14.741 2.746 -6.112 1.00 91.31 97 GLY A O 1
ATOM 759 N N . SER A 1 98 ? 16.433 2.379 -4.674 1.00 85.44 98 SER A N 1
ATOM 760 C CA . SER A 1 98 ? 17.492 2.683 -5.640 1.00 85.44 98 SER A CA 1
ATOM 761 C C . SER A 1 98 ? 17.622 1.532 -6.650 1.00 85.44 98 SER A C 1
ATOM 763 O O . SER A 1 98 ? 17.452 0.383 -6.233 1.00 85.44 98 SER A O 1
ATOM 765 N N . PRO A 1 99 ? 17.942 1.821 -7.928 1.00 68.81 99 PRO A N 1
ATOM 766 C CA . PRO A 1 99 ? 18.346 0.812 -8.907 1.00 68.81 99 PRO A CA 1
ATOM 767 C C . PRO A 1 99 ? 19.554 -0.011 -8.449 1.00 68.81 99 PRO A C 1
ATOM 769 O O . PRO A 1 99 ? 20.365 0.533 -7.656 1.00 68.81 99 PRO A O 1
#

Secondary structure (DSSP, 8-state):
--HHHHHHHHHHHHHHHHHHHTTSPEEEEEEEEESTT-HHHHHHHHTTSTTEEEEEE-SSS-SEEEEEEESSHHHHHHHHHHHHTSTTEEEEEEEEPP-

pLDDT: mean 87.12, std 17.07, range [45.62, 98.81]

Foldseek 3Di:
DPPVVVVVVVVVVVVVVVVVLLVPWKKKKKFFAFDPPCQVVLQVVLVVDPFWPDWDADDDPTGIITIGTGNDVVRVVVSVVVSCPRPGTDDMDMGIDDD

Organism: Methanosuratincola subterraneus (NCBI:txid2593994)

Sequence (99 aa):
MREVQTEGLKKNYATNLKGVLSMAGVIAYMLLVTDTGKEYEIIKEIKKLKGVTECRAVYGEFDVFIRLEVDDLNALDEIVTQIRRVPGSIQSTTLVGSP